Protein AF-A0A6H9YPH8-F1 (afdb_monomer)

Radius of gyration: 16.73 Å; Cα contacts (8 Å, |Δi|>4): 123; chains: 1; bounding box: 34×40×47 Å

Structure (mmCIF, N/CA/C/O backbone):
data_AF-A0A6H9YPH8-F1
#
_entry.id   AF-A0A6H9YPH8-F1
#
loop_
_atom_site.group_PDB
_atom_site.id
_atom_site.type_symbol
_atom_site.label_atom_id
_atom_site.label_alt_id
_atom_site.label_comp_id
_atom_site.label_asym_id
_atom_site.label_entity_id
_atom_site.label_seq_id
_atom_site.pdbx_PDB_ins_code
_atom_site.Cartn_x
_atom_site.Cartn_y
_atom_site.Cartn_z
_atom_site.occupancy
_atom_site.B_iso_or_equiv
_atom_site.auth_seq_id
_atom_site.auth_comp_id
_atom_site.auth_asym_id
_atom_site.auth_atom_id
_atom_site.pdbx_PDB_model_num
ATOM 1 N N . MET A 1 1 ? 6.029 28.738 14.049 1.00 40.78 1 MET A N 1
ATOM 2 C CA . MET A 1 1 ? 6.196 27.670 13.039 1.00 40.78 1 MET A CA 1
ATOM 3 C C . MET A 1 1 ? 4.841 27.467 12.369 1.00 40.78 1 MET A C 1
ATOM 5 O O . MET A 1 1 ? 3.917 27.122 13.097 1.00 40.78 1 MET A O 1
ATOM 9 N N . PRO A 1 2 ? 4.636 27.763 11.074 1.00 50.31 2 PRO A N 1
ATOM 10 C CA . PRO A 1 2 ? 3.331 27.534 10.473 1.00 50.31 2 PRO A CA 1
ATOM 11 C C . PRO A 1 2 ? 3.219 26.049 10.112 1.00 50.31 2 PRO A C 1
ATOM 13 O O . PRO A 1 2 ? 3.997 25.534 9.313 1.00 50.31 2 PRO A O 1
ATOM 16 N N . ILE A 1 3 ? 2.268 25.351 10.727 1.00 54.94 3 ILE A N 1
ATOM 17 C CA . ILE A 1 3 ? 1.835 24.029 10.276 1.00 54.94 3 ILE A CA 1
ATOM 18 C C . ILE A 1 3 ? 0.925 24.301 9.075 1.00 54.94 3 ILE A C 1
ATOM 20 O O . ILE A 1 3 ? -0.114 24.947 9.218 1.00 54.94 3 ILE A O 1
ATOM 24 N N . ALA A 1 4 ? 1.346 23.892 7.878 1.00 54.25 4 ALA A N 1
ATOM 25 C CA . ALA A 1 4 ? 0.502 23.950 6.685 1.00 54.25 4 ALA A CA 1
ATOM 26 C C . ALA A 1 4 ? -0.826 23.202 6.951 1.00 54.25 4 ALA A C 1
ATOM 28 O O . ALA A 1 4 ? -0.825 22.257 7.743 1.00 54.25 4 ALA A O 1
ATOM 29 N N . PRO A 1 5 ? -1.959 23.584 6.327 1.00 52.44 5 PRO A N 1
ATOM 30 C CA . PRO A 1 5 ? -3.249 22.966 6.625 1.00 52.44 5 PRO A CA 1
ATOM 31 C C . PRO A 1 5 ? -3.156 21.447 6.472 1.00 52.44 5 PRO A C 1
ATOM 33 O O . PRO A 1 5 ? -2.686 20.956 5.440 1.00 52.44 5 PRO A O 1
ATOM 36 N N . SER A 1 6 ? -3.608 20.717 7.495 1.00 63.44 6 SER A N 1
ATOM 37 C CA . SER A 1 6 ? -3.673 19.254 7.544 1.00 63.44 6 SER A CA 1
ATOM 38 C C . SER A 1 6 ? -4.668 18.734 6.502 1.00 63.44 6 SER A C 1
ATOM 40 O O . SER A 1 6 ? -5.798 18.347 6.787 1.00 63.44 6 SER A O 1
ATOM 42 N N . ARG A 1 7 ? -4.262 18.767 5.231 1.00 82.19 7 ARG A N 1
ATOM 43 C CA . ARG A 1 7 ? -5.044 18.241 4.112 1.00 82.19 7 ARG A CA 1
ATOM 44 C C . ARG A 1 7 ? -5.012 16.724 4.186 1.00 82.19 7 ARG A C 1
ATOM 46 O O . ARG A 1 7 ? -4.038 16.115 3.751 1.00 82.19 7 ARG A O 1
ATOM 53 N N . THR A 1 8 ? -6.067 16.145 4.740 1.00 92.50 8 THR A N 1
ATOM 54 C CA . THR A 1 8 ? -6.282 14.699 4.791 1.00 92.50 8 THR A CA 1
ATOM 55 C C . THR A 1 8 ? -6.608 14.139 3.403 1.00 92.50 8 THR A C 1
ATOM 57 O O . THR A 1 8 ? -7.075 14.846 2.507 1.00 92.50 8 THR A O 1
ATOM 60 N N . ILE A 1 9 ? -6.336 12.854 3.213 1.00 93.50 9 ILE A N 1
ATOM 61 C CA . ILE A 1 9 ? -6.515 12.1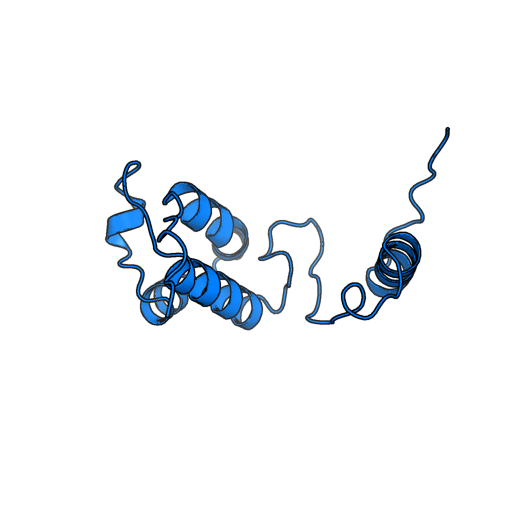09 1.966 1.00 93.50 9 ILE A CA 1
ATOM 62 C C . ILE A 1 9 ? -7.711 11.174 2.152 1.00 93.50 9 ILE A C 1
ATOM 64 O O . ILE A 1 9 ? -7.866 10.568 3.208 1.00 93.50 9 ILE A O 1
ATOM 68 N N . ALA A 1 10 ? -8.599 11.094 1.159 1.00 95.56 10 ALA A N 1
ATOM 69 C CA . ALA A 1 10 ? -9.756 10.197 1.220 1.00 95.56 10 ALA A CA 1
ATOM 70 C C . ALA A 1 10 ? -9.322 8.726 1.232 1.00 95.56 10 ALA A C 1
ATOM 72 O O . ALA A 1 10 ? -8.361 8.366 0.552 1.00 95.56 10 ALA A O 1
ATOM 73 N N . ILE A 1 11 ? -10.069 7.867 1.925 1.00 96.44 11 ILE A N 1
ATOM 74 C CA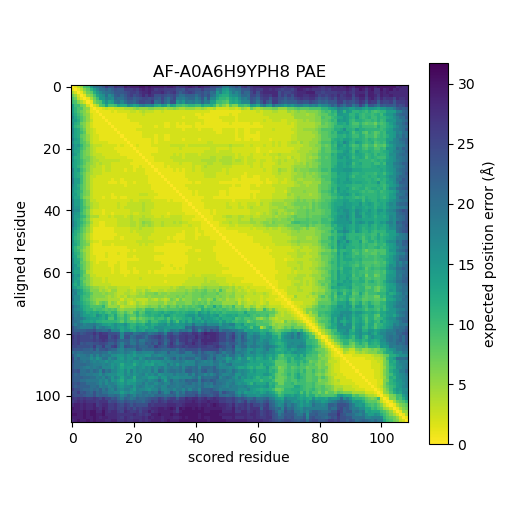 . ILE A 1 11 ? -9.717 6.448 2.031 1.00 96.44 11 ILE A CA 1
ATOM 75 C C . ILE A 1 11 ? -9.678 5.712 0.682 1.00 96.44 11 ILE A C 1
ATOM 77 O O . ILE A 1 11 ? -8.895 4.785 0.524 1.00 96.44 11 ILE A O 1
ATOM 81 N N . HIS A 1 12 ? -10.442 6.139 -0.330 1.00 94.50 12 HIS A N 1
ATOM 82 C CA . HIS A 1 12 ? -10.421 5.477 -1.643 1.00 94.50 12 HIS A CA 1
ATOM 83 C C . HIS A 1 12 ? -9.044 5.543 -2.327 1.00 94.50 12 HIS A C 1
ATOM 85 O O . HIS A 1 12 ? -8.726 4.680 -3.140 1.00 94.50 12 HIS A O 1
ATOM 91 N N . PHE A 1 13 ? -8.200 6.527 -1.986 1.00 94.62 13 PHE A N 1
ATOM 92 C CA . PHE A 1 13 ? -6.812 6.562 -2.456 1.00 94.62 13 PHE A CA 1
ATOM 93 C C . PHE A 1 13 ? -5.961 5.475 -1.797 1.00 94.62 13 PHE A C 1
ATOM 95 O O . PHE A 1 13 ? -5.094 4.906 -2.452 1.00 94.62 13 PHE A O 1
ATOM 102 N N . VAL A 1 14 ? -6.219 5.162 -0.522 1.00 96.19 14 VAL A N 1
ATOM 103 C CA . VAL A 1 14 ? -5.593 4.022 0.161 1.00 96.19 14 VAL A CA 1
ATOM 104 C C . VAL A 1 14 ? -6.020 2.731 -0.527 1.00 96.19 14 VAL A C 1
ATOM 106 O O . VAL A 1 14 ? -5.164 1.942 -0.899 1.00 96.19 14 VAL A O 1
ATOM 109 N N . ASP A 1 15 ? -7.320 2.549 -0.764 1.00 94.38 15 ASP A N 1
ATOM 110 C CA . ASP A 1 15 ? -7.837 1.354 -1.438 1.00 94.38 15 ASP A CA 1
ATOM 111 C C . ASP A 1 15 ? -7.229 1.165 -2.839 1.00 94.38 15 ASP A C 1
ATOM 113 O O . ASP A 1 15 ? -6.747 0.083 -3.175 1.00 94.38 15 ASP A O 1
ATOM 117 N N . SER A 1 16 ? -7.133 2.258 -3.604 1.00 93.62 16 SER A N 1
ATOM 118 C CA . SER A 1 16 ? -6.498 2.269 -4.926 1.00 93.62 16 SER A CA 1
ATOM 119 C C . SER A 1 16 ? -5.016 1.891 -4.863 1.00 93.62 16 SER A C 1
ATOM 121 O O . SER A 1 16 ? -4.555 1.102 -5.681 1.00 93.62 16 SER A O 1
ATOM 123 N N . ALA A 1 17 ? -4.268 2.412 -3.885 1.00 93.88 17 ALA A N 1
ATOM 124 C CA . ALA A 1 17 ? -2.848 2.101 -3.712 1.00 93.88 17 ALA A CA 1
ATOM 125 C C . ALA A 1 17 ? -2.602 0.629 -3.336 1.00 93.88 17 ALA A C 1
ATOM 127 O O . ALA A 1 17 ? -1.571 0.069 -3.693 1.00 93.88 17 ALA A O 1
ATOM 128 N N . LEU A 1 18 ? -3.543 -0.010 -2.636 1.00 95.06 18 LEU A N 1
ATOM 129 C CA . LEU A 1 18 ? -3.452 -1.422 -2.253 1.00 95.06 18 LEU A CA 1
ATOM 130 C C . LEU A 1 18 ? -3.774 -2.388 -3.400 1.00 95.06 18 LEU A C 1
ATOM 132 O O . LEU A 1 1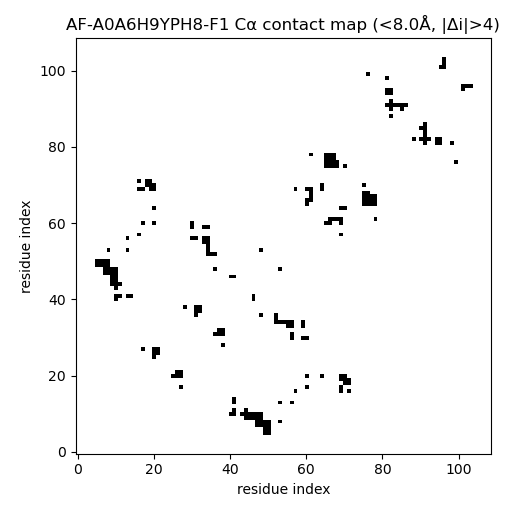8 ? -3.489 -3.579 -3.273 1.00 95.06 18 LEU A O 1
ATOM 136 N N . ARG A 1 19 ? -4.387 -1.911 -4.492 1.00 93.00 19 ARG A N 1
ATOM 137 C CA . ARG A 1 19 ? -4.909 -2.773 -5.560 1.00 93.00 19 ARG A CA 1
ATOM 138 C C . ARG A 1 19 ? -3.825 -3.657 -6.176 1.00 93.00 19 ARG A C 1
ATOM 140 O O . ARG A 1 19 ? -4.007 -4.868 -6.210 1.00 93.00 19 ARG A O 1
ATOM 147 N N . GLY A 1 20 ? -2.681 -3.079 -6.548 1.00 88.50 20 GLY A N 1
ATOM 148 C CA . GLY A 1 20 ? -1.581 -3.830 -7.164 1.00 88.50 20 GLY A CA 1
ATOM 149 C C . GLY A 1 20 ? -0.975 -4.900 -6.249 1.00 88.50 20 GLY A C 1
ATOM 150 O O . GLY A 1 20 ? -0.573 -5.961 -6.715 1.00 88.50 20 GLY A O 1
ATOM 151 N N . ALA A 1 21 ? -0.957 -4.673 -4.931 1.00 91.88 21 ALA A N 1
ATOM 152 C CA . ALA A 1 21 ? -0.531 -5.692 -3.971 1.0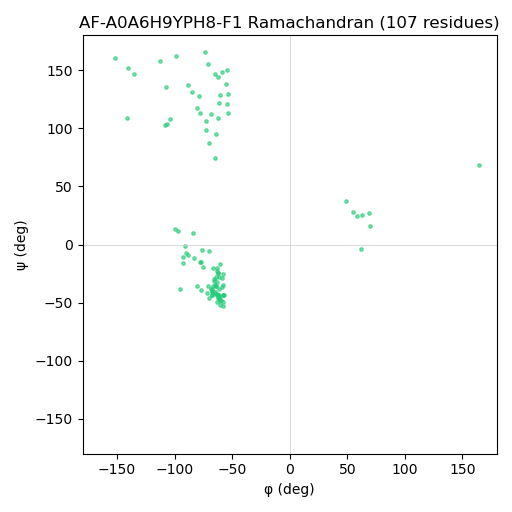0 91.88 21 ALA A CA 1
ATOM 153 C C . ALA A 1 21 ? -1.566 -6.819 -3.824 1.00 91.88 21 ALA A C 1
ATOM 155 O O . ALA A 1 21 ? -1.201 -7.991 -3.811 1.00 91.88 21 ALA A O 1
ATOM 156 N N . ARG A 1 22 ? -2.859 -6.475 -3.767 1.00 93.06 22 ARG A N 1
ATOM 157 C CA . ARG A 1 22 ? -3.953 -7.456 -3.670 1.00 93.06 22 ARG A CA 1
ATOM 158 C C . ARG A 1 22 ? -4.058 -8.342 -4.907 1.00 93.06 22 ARG A C 1
ATOM 160 O O . ARG A 1 22 ? -4.255 -9.538 -4.764 1.00 93.06 22 ARG A O 1
ATOM 167 N N . GLU A 1 23 ? -3.896 -7.773 -6.099 1.00 90.88 23 GLU A N 1
ATOM 168 C CA . GLU A 1 23 ? -3.888 -8.520 -7.367 1.00 90.88 23 GLU A CA 1
ATOM 169 C C . GLU A 1 23 ? -2.727 -9.527 -7.454 1.00 90.88 23 GLU A C 1
ATOM 171 O O . GLU A 1 23 ? -2.795 -10.478 -8.225 1.00 90.88 23 GLU A O 1
ATOM 176 N N . ARG A 1 24 ? -1.675 -9.338 -6.648 1.00 88.56 24 ARG A N 1
ATOM 177 C CA . ARG A 1 24 ? -0.513 -10.231 -6.533 1.00 88.56 24 ARG A CA 1
ATOM 178 C C . ARG A 1 24 ? -0.590 -11.159 -5.307 1.00 88.56 24 ARG A C 1
ATOM 180 O O . ARG A 1 24 ? 0.430 -11.729 -4.932 1.00 88.56 24 ARG A O 1
ATOM 187 N N . ASP A 1 25 ? -1.758 -11.269 -4.663 1.00 92.88 25 ASP A N 1
ATOM 188 C CA . ASP A 1 25 ? -2.003 -12.066 -3.445 1.00 92.88 25 ASP A CA 1
ATOM 189 C C . ASP A 1 25 ? -1.067 -11.732 -2.263 1.00 92.88 25 ASP A C 1
ATOM 191 O O . ASP A 1 25 ? -0.790 -12.560 -1.392 1.00 92.88 25 ASP A O 1
ATOM 195 N N . ILE A 1 26 ? -0.574 -10.492 -2.202 1.00 93.00 26 ILE A N 1
ATOM 196 C CA . ILE A 1 26 ? 0.295 -10.028 -1.118 1.00 93.00 26 ILE A CA 1
ATOM 197 C C . ILE A 1 26 ? -0.557 -9.565 0.063 1.00 93.00 26 ILE A C 1
ATOM 199 O O . ILE A 1 26 ? -1.471 -8.749 -0.088 1.00 93.00 26 ILE A O 1
ATOM 203 N N . ASP A 1 27 ? -0.212 -10.033 1.265 1.00 93.25 27 ASP A N 1
ATOM 204 C CA . ASP A 1 27 ? -0.847 -9.564 2.495 1.00 93.25 27 ASP A CA 1
ATOM 205 C C . ASP A 1 27 ? -0.480 -8.097 2.782 1.00 93.25 27 ASP A C 1
ATOM 207 O O . ASP A 1 27 ? 0.661 -7.750 3.100 1.00 93.25 27 ASP A O 1
ATOM 211 N N . VAL A 1 28 ? -1.481 -7.222 2.684 1.00 94.00 28 VAL A N 1
ATOM 212 C CA . VAL A 1 28 ? -1.341 -5.775 2.883 1.00 94.00 28 VAL A CA 1
ATOM 213 C C . VAL A 1 28 ? -1.557 -5.330 4.332 1.00 94.00 28 VAL A C 1
ATOM 215 O O . VAL A 1 28 ? -1.317 -4.161 4.654 1.00 94.00 28 VAL A O 1
ATOM 218 N N . TRP A 1 29 ? -1.987 -6.221 5.235 1.00 94.50 29 TRP A N 1
ATOM 219 C CA . TRP A 1 29 ? -2.209 -5.880 6.649 1.00 94.50 29 TRP A CA 1
ATOM 220 C C . TRP A 1 29 ? -0.956 -5.363 7.352 1.00 94.50 29 TRP A C 1
ATOM 222 O O . TRP A 1 29 ? -1.037 -4.302 7.982 1.00 94.50 29 TRP A O 1
ATOM 232 N N . PRO A 1 30 ? 0.213 -6.018 7.226 1.00 95.00 30 PRO A N 1
ATOM 233 C CA . PRO A 1 30 ? 1.442 -5.526 7.838 1.00 95.00 30 PRO A CA 1
ATOM 234 C C . PRO A 1 30 ? 1.805 -4.109 7.379 1.00 95.00 30 PRO A C 1
ATOM 236 O O . PRO A 1 30 ? 2.307 -3.306 8.170 1.00 95.00 30 PRO A O 1
ATOM 239 N N . VAL A 1 31 ? 1.519 -3.782 6.114 1.00 95.44 31 VAL A N 1
ATOM 240 C CA . VAL A 1 31 ? 1.810 -2.470 5.524 1.00 95.44 31 VAL A CA 1
ATOM 241 C C . VAL A 1 31 ? 0.894 -1.391 6.107 1.00 95.44 31 VAL A C 1
ATOM 243 O O . VAL A 1 31 ? 1.377 -0.340 6.532 1.00 95.44 31 VAL A O 1
ATOM 246 N N . LEU A 1 32 ? -0.412 -1.660 6.199 1.00 96.81 32 LEU A N 1
ATOM 247 C CA . LEU A 1 32 ? -1.388 -0.739 6.793 1.00 96.81 32 LEU A CA 1
ATOM 248 C C . LEU A 1 32 ? -1.110 -0.470 8.272 1.00 96.81 32 LEU A C 1
ATOM 250 O O . LEU A 1 32 ? -1.113 0.686 8.701 1.00 96.81 32 LEU A O 1
ATOM 254 N N . LEU A 1 33 ? -0.811 -1.522 9.039 1.00 95.81 33 LEU A N 1
ATOM 255 C CA . LEU A 1 33 ? -0.490 -1.405 10.460 1.00 95.81 33 LEU A CA 1
ATOM 256 C C . LEU A 1 33 ? 0.754 -0.541 10.682 1.00 95.81 33 LEU A C 1
ATOM 258 O O . LEU A 1 33 ? 0.727 0.371 11.508 1.00 95.81 33 LEU A O 1
ATOM 262 N N . ARG A 1 34 ? 1.823 -0.761 9.905 1.00 95.88 34 ARG A N 1
ATOM 263 C CA . ARG A 1 34 ? 3.049 0.050 9.984 1.00 95.88 34 ARG A CA 1
ATOM 264 C C . ARG A 1 34 ? 2.822 1.501 9.557 1.00 95.88 34 ARG A C 1
ATOM 266 O O . ARG A 1 34 ? 3.463 2.400 10.093 1.00 95.88 34 ARG A O 1
ATOM 273 N N . ALA A 1 35 ? 1.898 1.736 8.626 1.00 96.56 35 ALA A N 1
ATOM 274 C CA . ALA A 1 35 ? 1.476 3.072 8.216 1.00 96.56 35 ALA A CA 1
ATOM 275 C C . ALA A 1 35 ? 0.540 3.759 9.229 1.00 96.56 35 ALA A C 1
ATOM 277 O O . ALA A 1 35 ? 0.174 4.918 9.033 1.00 96.56 35 ALA A O 1
ATOM 278 N N . GLY A 1 36 ? 0.139 3.067 10.303 1.00 96.69 36 GLY A N 1
ATOM 279 C CA . GLY A 1 36 ? -0.794 3.582 11.300 1.00 96.69 36 GLY A CA 1
ATOM 280 C C . GLY A 1 36 ? -2.214 3.752 10.761 1.00 96.69 36 GLY A C 1
ATOM 281 O O . GLY A 1 36 ? -2.932 4.624 11.244 1.00 96.69 36 GLY A O 1
ATOM 282 N N . ILE A 1 37 ? -2.610 2.971 9.750 1.00 97.25 37 ILE A N 1
ATOM 283 C CA . ILE A 1 37 ? -3.946 2.993 9.145 1.00 97.25 37 ILE A CA 1
ATOM 284 C C . ILE A 1 37 ? -4.721 1.770 9.655 1.00 97.25 37 ILE A C 1
ATOM 286 O O . ILE A 1 37 ? -4.421 0.647 9.247 1.00 97.25 37 ILE A O 1
ATOM 290 N N . PRO A 1 38 ? -5.724 1.949 10.534 1.00 94.69 38 PRO A N 1
ATOM 291 C CA . PRO A 1 38 ? -6.576 0.850 10.964 1.00 94.69 38 PRO A CA 1
ATOM 292 C C . PRO A 1 38 ? -7.317 0.237 9.766 1.00 94.69 38 PRO A C 1
ATOM 294 O O . PRO A 1 38 ? -7.997 0.974 9.046 1.00 94.69 38 PRO A O 1
ATOM 297 N N . PRO A 1 39 ? -7.268 -1.092 9.565 1.00 92.06 39 PRO A N 1
ATOM 298 C CA . PRO A 1 39 ? -7.926 -1.727 8.425 1.00 92.06 39 PRO A CA 1
ATOM 299 C C . PRO A 1 39 ? -9.438 -1.494 8.351 1.00 92.06 39 PRO A C 1
ATOM 301 O O . PRO A 1 39 ? -10.003 -1.417 7.263 1.00 92.06 39 PRO A O 1
ATOM 304 N N . ALA A 1 40 ? -10.084 -1.304 9.504 1.00 92.50 40 ALA A N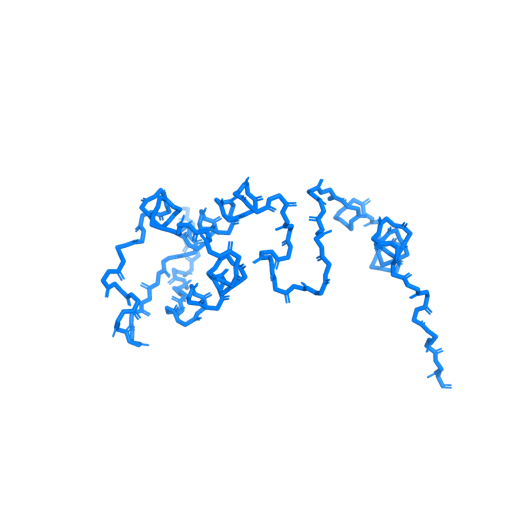 1
ATOM 305 C CA . ALA A 1 40 ? -11.504 -0.974 9.593 1.00 92.50 40 ALA A CA 1
ATOM 306 C C . ALA A 1 40 ? -11.879 0.314 8.835 1.00 92.50 40 ALA A C 1
ATOM 308 O O . ALA A 1 40 ? -13.016 0.440 8.389 1.00 92.50 40 ALA A O 1
ATOM 309 N N . LEU A 1 41 ? -10.935 1.247 8.636 1.00 93.69 41 LEU A N 1
ATOM 310 C CA . LEU A 1 41 ? -11.190 2.470 7.870 1.00 93.69 41 LEU A CA 1
ATOM 311 C C . LEU A 1 41 ? -11.507 2.187 6.401 1.00 93.69 41 LEU A C 1
ATOM 313 O O . LEU A 1 41 ? -12.238 2.962 5.797 1.00 93.69 41 LEU A O 1
ATOM 317 N N . LEU A 1 42 ? -11.006 1.084 5.832 1.00 93.06 42 LEU A N 1
ATOM 318 C CA . LEU A 1 42 ? -11.264 0.716 4.435 1.00 93.06 42 LEU A CA 1
ATOM 319 C C . LEU A 1 42 ? -12.750 0.444 4.159 1.00 93.06 42 LEU A C 1
ATOM 321 O O . LEU A 1 42 ? -13.185 0.568 3.019 1.00 93.06 42 LEU A O 1
ATOM 325 N N . GLY A 1 43 ? -13.528 0.103 5.193 1.00 92.50 43 GLY A N 1
ATOM 326 C CA . GLY A 1 43 ? -14.975 -0.094 5.088 1.00 92.50 43 GLY A CA 1
ATOM 327 C C . GLY A 1 43 ? -15.803 1.194 5.160 1.00 92.50 43 GLY A C 1
ATOM 328 O O . GLY A 1 43 ? -16.994 1.158 4.863 1.00 92.50 43 GLY A O 1
ATOM 329 N N . ASP A 1 44 ? -15.209 2.329 5.540 1.00 95.00 44 ASP A N 1
ATOM 330 C CA . ASP A 1 44 ? -15.907 3.611 5.661 1.00 95.00 44 ASP A CA 1
ATOM 331 C C . ASP A 1 44 ? -15.495 4.560 4.532 1.00 95.00 44 ASP A C 1
ATOM 333 O O . ASP A 1 44 ? -14.455 5.210 4.590 1.00 95.00 44 ASP A O 1
ATOM 337 N N . SER A 1 45 ? -16.352 4.722 3.520 1.00 92.12 45 SER A N 1
ATOM 338 C CA . SER A 1 45 ? -16.087 5.582 2.357 1.00 92.12 45 SER A CA 1
ATOM 339 C C . SER A 1 45 ? -15.865 7.064 2.694 1.00 92.12 45 SER A C 1
ATOM 341 O O . SER A 1 45 ? -15.380 7.824 1.850 1.00 92.12 45 SER A O 1
ATOM 343 N N . ARG A 1 46 ? -16.246 7.512 3.898 1.00 93.69 46 ARG A N 1
ATOM 344 C CA . ARG A 1 46 ? -16.040 8.887 4.377 1.00 93.69 46 ARG A CA 1
ATOM 345 C C . ARG A 1 46 ? -14.742 9.043 5.163 1.00 93.69 46 ARG A C 1
ATOM 347 O O . ARG A 1 46 ? -14.347 10.186 5.421 1.00 93.69 46 ARG A O 1
ATOM 354 N N . ALA A 1 47 ? -14.082 7.942 5.520 1.00 95.31 47 ALA A N 1
ATOM 355 C 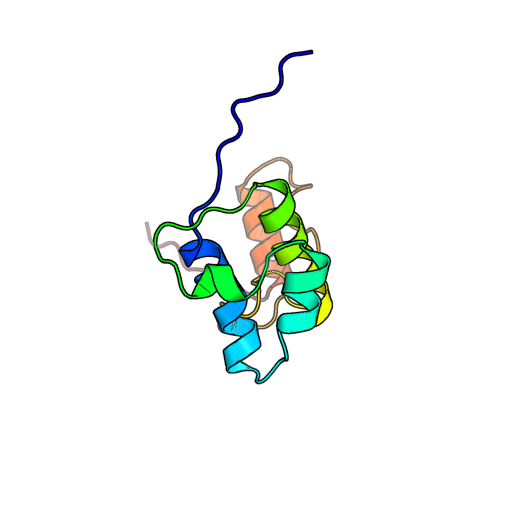CA . ALA A 1 47 ? -12.830 7.965 6.249 1.00 95.31 47 ALA A CA 1
ATOM 356 C C . ALA A 1 47 ? -11.754 8.735 5.480 1.00 95.31 47 ALA A C 1
ATOM 358 O O . ALA A 1 47 ? -11.701 8.781 4.241 1.00 95.31 47 ALA A O 1
ATOM 359 N N . ARG A 1 48 ? -10.869 9.364 6.249 1.00 95.75 48 ARG A N 1
ATOM 360 C CA . ARG A 1 48 ? -9.706 10.069 5.728 1.00 95.75 48 ARG A CA 1
ATOM 361 C C . ARG A 1 48 ? -8.478 9.723 6.549 1.00 95.75 48 ARG A C 1
ATOM 363 O O . ARG A 1 48 ? -8.575 9.526 7.755 1.00 95.75 48 ARG A O 1
ATOM 370 N N . VAL A 1 49 ? -7.335 9.691 5.882 1.00 95.56 49 VAL A N 1
ATOM 371 C CA . VAL A 1 49 ? -6.019 9.463 6.484 1.00 9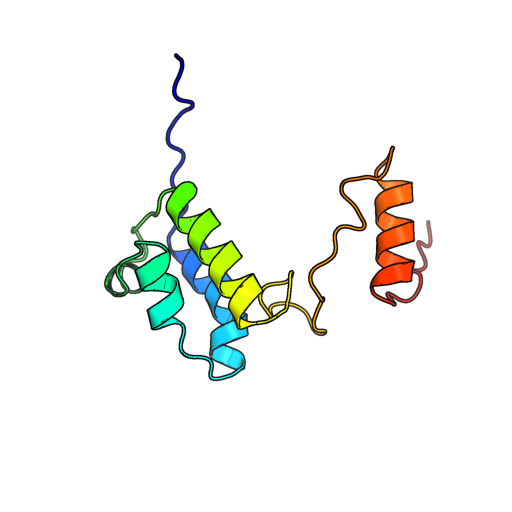5.56 49 VAL A CA 1
ATOM 372 C C . VAL A 1 49 ? -5.175 10.726 6.374 1.00 95.56 49 VAL A C 1
ATOM 374 O O . VAL A 1 49 ? -5.429 11.595 5.534 1.00 95.56 49 VAL A O 1
ATOM 377 N N . THR A 1 50 ? -4.170 10.867 7.227 1.00 95.31 50 THR A N 1
ATOM 378 C CA . THR A 1 50 ? -3.219 11.974 7.123 1.00 95.31 50 THR A CA 1
ATOM 379 C C . THR A 1 50 ? -2.262 11.765 5.948 1.00 95.31 50 THR A C 1
ATOM 381 O O . THR A 1 50 ? -2.146 10.671 5.386 1.00 95.31 50 THR A O 1
ATOM 384 N N . ARG A 1 51 ? -1.547 12.826 5.560 1.00 93.88 51 ARG A N 1
ATOM 385 C CA . ARG A 1 51 ? -0.506 12.727 4.524 1.00 93.88 51 ARG A CA 1
ATOM 386 C C . ARG A 1 51 ? 0.635 11.828 4.966 1.00 93.88 51 ARG A C 1
ATOM 388 O O . ARG A 1 51 ? 1.192 11.109 4.148 1.00 93.88 51 ARG A O 1
ATOM 395 N N . GLU A 1 52 ? 0.963 11.860 6.248 1.00 93.94 52 GLU A N 1
ATOM 396 C CA . GLU A 1 52 ? 2.041 11.088 6.854 1.00 93.94 52 GLU A CA 1
ATOM 397 C C . GLU A 1 52 ? 1.709 9.594 6.825 1.00 93.94 52 GLU A C 1
ATOM 399 O O . GLU A 1 52 ? 2.557 8.799 6.418 1.00 93.94 52 GLU A O 1
ATOM 404 N N . GLN A 1 53 ? 0.464 9.230 7.160 1.00 95.88 53 GLN A N 1
ATOM 405 C CA . GLN A 1 53 ? -0.047 7.861 7.044 1.00 95.88 53 GLN A CA 1
ATOM 406 C C . GLN A 1 53 ? -0.007 7.378 5.591 1.00 95.88 53 GLN A C 1
ATOM 408 O O . GLN A 1 53 ? 0.523 6.306 5.308 1.00 95.88 53 GLN A O 1
ATOM 413 N N . TYR A 1 54 ? -0.501 8.186 4.648 1.00 95.38 54 TYR A N 1
ATOM 414 C CA . TYR A 1 54 ? -0.476 7.820 3.231 1.00 95.38 54 TYR A CA 1
ATOM 415 C C . TYR A 1 54 ? 0.953 7.680 2.689 1.00 95.38 54 TYR A C 1
ATOM 417 O O . TYR A 1 54 ? 1.268 6.717 2.000 1.00 95.38 54 TYR A O 1
ATOM 425 N N . ALA A 1 55 ? 1.858 8.593 3.045 1.00 93.44 55 ALA A N 1
ATOM 426 C CA . ALA A 1 55 ? 3.255 8.505 2.636 1.00 93.44 55 ALA A CA 1
ATOM 427 C C . ALA A 1 55 ? 3.958 7.278 3.246 1.00 93.44 55 ALA A C 1
ATOM 429 O O . ALA A 1 55 ? 4.818 6.679 2.601 1.00 93.44 55 ALA A O 1
ATOM 430 N N . ALA A 1 56 ? 3.608 6.894 4.479 1.00 95.44 56 ALA A N 1
ATOM 431 C CA . ALA A 1 56 ? 4.115 5.677 5.110 1.00 95.44 56 ALA A CA 1
ATOM 432 C C . ALA A 1 56 ? 3.591 4.412 4.417 1.00 95.44 56 ALA A C 1
ATOM 434 O O . ALA A 1 56 ? 4.374 3.494 4.178 1.00 95.44 56 ALA A O 1
ATOM 435 N N . LEU A 1 57 ? 2.314 4.404 4.024 1.00 96.69 57 LEU A N 1
ATOM 436 C CA . LEU A 1 57 ? 1.714 3.348 3.211 1.00 96.69 57 LEU A CA 1
ATOM 437 C C . LEU A 1 57 ? 2.447 3.188 1.875 1.00 96.69 57 LEU A C 1
ATOM 439 O O . LEU A 1 57 ? 2.888 2.086 1.564 1.00 96.69 57 LEU A O 1
ATOM 443 N N . SER A 1 58 ? 2.619 4.272 1.108 1.00 92.94 58 SER A N 1
ATOM 444 C CA . SER A 1 58 ? 3.294 4.213 -0.196 1.00 92.94 58 SER A CA 1
ATOM 445 C C . SER A 1 58 ? 4.712 3.657 -0.079 1.00 92.94 58 SER A C 1
ATOM 447 O O . SER A 1 58 ? 5.082 2.779 -0.849 1.00 92.94 58 SER A O 1
ATOM 449 N N . ARG A 1 59 ? 5.483 4.095 0.927 1.00 91.75 59 ARG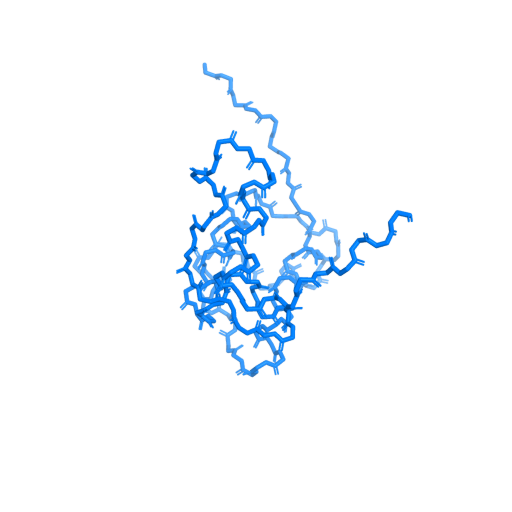 A N 1
ATOM 450 C CA . ARG A 1 59 ? 6.828 3.553 1.181 1.00 91.75 59 ARG A CA 1
ATOM 451 C C . ARG A 1 59 ? 6.804 2.061 1.500 1.00 91.75 59 ARG A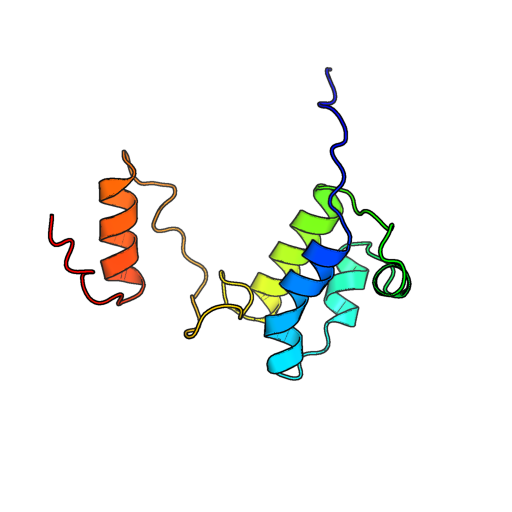 C 1
ATOM 453 O O . ARG A 1 59 ? 7.582 1.313 0.924 1.00 91.75 59 ARG A O 1
ATOM 460 N N . GLY A 1 60 ? 5.900 1.627 2.377 1.00 93.81 60 GLY A N 1
ATOM 461 C CA . GLY A 1 60 ? 5.793 0.214 2.733 1.00 93.81 60 GLY A CA 1
ATOM 462 C C . GLY A 1 60 ? 5.381 -0.669 1.552 1.00 93.81 60 GLY A C 1
ATOM 463 O O . GLY A 1 60 ? 5.879 -1.785 1.426 1.00 93.81 60 GLY A O 1
ATOM 464 N N . LEU A 1 61 ? 4.521 -0.165 0.665 1.00 93.00 61 LEU A N 1
ATOM 465 C CA . LEU A 1 61 ? 4.161 -0.845 -0.579 1.00 93.00 61 LEU A CA 1
ATOM 466 C C . LEU A 1 61 ? 5.336 -0.911 -1.560 1.00 93.00 61 LEU A C 1
ATOM 468 O O . LEU A 1 61 ? 5.580 -1.981 -2.101 1.00 93.00 61 LEU A O 1
ATOM 472 N N . TRP A 1 62 ? 6.100 0.172 -1.743 1.00 89.06 62 TRP A N 1
ATOM 473 C CA . TRP A 1 62 ? 7.323 0.140 -2.557 1.00 89.06 62 TRP A CA 1
ATOM 474 C C . TRP A 1 62 ? 8.319 -0.906 -2.061 1.00 89.06 62 TRP A C 1
ATOM 476 O O . TRP A 1 62 ? 8.869 -1.647 -2.866 1.00 89.06 62 TRP A O 1
ATOM 486 N N . ASP A 1 63 ? 8.525 -0.991 -0.746 1.00 88.75 63 ASP A N 1
ATOM 487 C CA . ASP A 1 63 ? 9.438 -1.969 -0.145 1.00 88.75 63 ASP A CA 1
ATOM 488 C C . ASP A 1 63 ? 8.936 -3.411 -0.319 1.00 88.75 63 ASP A C 1
ATOM 490 O O . ASP A 1 63 ? 9.730 -4.330 -0.492 1.00 88.75 63 ASP A O 1
ATOM 494 N N . THR A 1 64 ? 7.618 -3.612 -0.261 1.00 90.00 64 THR A N 1
ATOM 495 C CA . THR A 1 64 ? 6.993 -4.943 -0.325 1.00 90.00 64 THR A CA 1
ATOM 496 C C . THR A 1 64 ? 6.880 -5.453 -1.761 1.00 90.00 64 THR A C 1
ATOM 498 O O . THR A 1 64 ? 7.010 -6.649 -2.002 1.00 90.00 64 THR A O 1
ATOM 501 N N . LEU A 1 65 ? 6.626 -4.555 -2.713 1.00 86.81 65 LEU A N 1
ATOM 502 C CA . LEU A 1 65 ? 6.422 -4.892 -4.121 1.00 86.81 65 LEU A CA 1
ATOM 503 C C . LEU A 1 65 ? 7.707 -4.830 -4.950 1.00 86.81 65 LEU A C 1
ATOM 505 O O . LEU A 1 65 ? 7.700 -5.332 -6.071 1.00 86.81 65 LEU A O 1
ATOM 509 N N . ASP A 1 66 ? 8.759 -4.187 -4.430 1.00 83.38 66 ASP A N 1
ATOM 510 C CA . ASP A 1 66 ? 9.942 -3.764 -5.196 1.00 83.38 66 ASP A CA 1
ATOM 511 C C . ASP A 1 66 ? 9.554 -3.023 -6.497 1.00 83.38 66 ASP A C 1
ATOM 513 O O . ASP A 1 66 ? 10.157 -3.193 -7.556 1.00 83.38 66 ASP A O 1
ATOM 517 N N . ASP A 1 67 ? 8.482 -2.224 -6.413 1.00 79.19 67 ASP A N 1
ATOM 518 C CA . ASP A 1 67 ? 7.799 -1.613 -7.557 1.00 79.19 67 ASP A CA 1
ATOM 519 C C . ASP A 1 67 ? 7.348 -0.178 -7.231 1.00 79.19 67 ASP A C 1
ATOM 521 O O . ASP A 1 67 ? 6.406 0.023 -6.458 1.00 79.19 67 ASP A O 1
ATOM 525 N N . GLU A 1 68 ? 7.993 0.835 -7.820 1.00 77.19 68 GLU A N 1
ATOM 526 C CA . GLU A 1 68 ? 7.673 2.255 -7.598 1.00 77.19 68 GLU A CA 1
ATOM 527 C C . GLU A 1 68 ? 6.255 2.630 -8.052 1.00 77.19 68 GLU A C 1
ATOM 529 O O . GLU A 1 68 ? 5.668 3.571 -7.507 1.00 77.19 68 GLU A O 1
ATOM 534 N N . PHE A 1 69 ? 5.661 1.882 -8.989 1.00 79.88 69 PHE A N 1
ATOM 535 C CA . PHE A 1 69 ? 4.281 2.107 -9.429 1.00 79.88 69 PHE A CA 1
ATOM 536 C C . PHE A 1 69 ? 3.242 1.429 -8.532 1.00 79.88 69 PHE A C 1
ATOM 538 O O . PHE A 1 69 ? 2.062 1.408 -8.881 1.00 79.88 69 PHE A O 1
ATOM 545 N N . LEU A 1 70 ? 3.643 0.890 -7.372 1.00 82.38 70 LEU A N 1
ATOM 546 C CA . LEU A 1 70 ? 2.749 0.216 -6.420 1.00 82.38 70 LEU A CA 1
ATOM 547 C C . LEU A 1 70 ? 2.015 -0.987 -7.041 1.00 82.38 70 LEU A C 1
ATOM 549 O O . LEU A 1 70 ? 0.929 -1.362 -6.599 1.00 82.38 70 LEU A O 1
ATOM 553 N N . GLY A 1 71 ? 2.591 -1.579 -8.090 1.00 77.50 71 GLY A N 1
ATOM 554 C CA . GLY A 1 71 ? 1.975 -2.663 -8.846 1.00 77.50 71 GLY A CA 1
ATOM 555 C C . GLY A 1 71 ? 0.770 -2.258 -9.691 1.00 77.50 71 GLY A C 1
ATOM 556 O O . GLY A 1 71 ? 0.022 -3.133 -10.104 1.00 77.50 71 GLY A O 1
ATOM 557 N N . LEU A 1 72 ? 0.568 -0.959 -9.942 1.00 77.81 72 LEU A N 1
ATOM 558 C CA . LEU A 1 72 ? -0.543 -0.444 -10.753 1.00 77.81 72 LEU A CA 1
ATOM 559 C C . LEU A 1 72 ? -0.232 -0.364 -12.256 1.00 77.81 72 LEU A C 1
ATOM 561 O O . LEU A 1 72 ? -1.132 -0.050 -13.033 1.00 77.81 72 LEU A O 1
ATOM 565 N N . GLY A 1 73 ? 1.024 -0.579 -12.651 1.00 70.75 73 GLY A N 1
ATOM 566 C CA . GLY A 1 73 ? 1.455 -0.597 -14.049 1.00 70.75 73 GLY A CA 1
ATOM 567 C C . GLY A 1 73 ? 1.567 -2.015 -14.609 1.00 70.75 73 GLY A C 1
ATOM 568 O O . GLY A 1 73 ? 1.700 -2.980 -13.859 1.00 70.75 73 GLY A O 1
ATOM 569 N N . ASP A 1 74 ? 1.594 -2.121 -15.939 1.00 66.88 74 ASP A N 1
ATOM 570 C CA . ASP A 1 74 ? 1.741 -3.394 -16.667 1.00 66.88 74 ASP A CA 1
ATOM 571 C C . ASP A 1 74 ? 3.146 -4.018 -16.537 1.00 66.88 74 ASP A C 1
ATOM 573 O O . ASP A 1 74 ? 3.400 -5.126 -17.010 1.00 66.88 74 ASP A O 1
ATOM 577 N N . PHE A 1 75 ? 4.082 -3.308 -15.904 1.00 64.62 75 PHE A N 1
ATOM 578 C CA . PHE A 1 75 ? 5.452 -3.743 -15.664 1.00 64.62 75 PHE A CA 1
ATOM 579 C C . PHE A 1 75 ? 5.920 -3.309 -14.271 1.00 64.62 75 PHE A C 1
ATOM 581 O O . PHE A 1 75 ? 5.479 -2.291 -13.737 1.00 64.62 75 PHE A O 1
ATOM 588 N N . THR A 1 76 ? 6.843 -4.076 -13.686 1.00 61.66 76 THR A N 1
ATOM 589 C CA . THR A 1 76 ? 7.469 -3.745 -12.399 1.00 61.66 76 THR A CA 1
ATOM 590 C C . THR A 1 76 ? 8.557 -2.700 -12.583 1.00 61.66 76 THR A C 1
ATOM 592 O O . THR A 1 76 ? 9.486 -2.895 -13.371 1.00 61.66 76 THR A O 1
ATOM 595 N N . CYS A 1 77 ? 8.485 -1.622 -11.814 1.00 65.44 77 CYS A N 1
ATOM 596 C CA . CYS A 1 77 ? 9.444 -0.532 -11.863 1.00 65.44 77 CYS A CA 1
ATOM 597 C C . CYS A 1 77 ? 10.356 -0.564 -10.636 1.00 65.44 77 CYS A C 1
ATOM 599 O O . CYS A 1 77 ? 9.947 -0.179 -9.543 1.00 65.44 77 CYS A O 1
ATOM 601 N N . LYS A 1 78 ? 11.599 -1.033 -10.802 1.00 63.84 78 LYS A N 1
ATOM 602 C CA . LYS A 1 78 ? 12.557 -1.078 -9.689 1.00 63.84 78 LYS A CA 1
ATOM 603 C C . LYS A 1 78 ? 12.850 0.324 -9.160 1.00 63.84 78 LYS A C 1
ATOM 605 O O . LYS A 1 78 ? 12.967 1.274 -9.932 1.00 63.84 78 LYS A O 1
ATOM 610 N N . ARG A 1 79 ? 13.041 0.420 -7.841 1.00 57.06 79 ARG A N 1
ATOM 611 C CA . ARG A 1 79 ? 13.347 1.673 -7.135 1.00 57.06 79 ARG A CA 1
ATOM 612 C C . ARG A 1 79 ? 14.570 2.372 -7.727 1.00 57.06 79 ARG A C 1
ATOM 614 O O . ARG A 1 79 ? 15.658 1.798 -7.723 1.00 57.06 79 ARG A O 1
ATOM 621 N N . GLY A 1 80 ? 14.420 3.607 -8.211 1.00 58.66 80 GLY A N 1
ATOM 622 C CA . GLY A 1 80 ? 15.512 4.264 -8.927 1.00 58.66 80 GLY A CA 1
ATOM 623 C C . GLY A 1 80 ? 15.183 5.506 -9.757 1.00 58.66 80 GLY A C 1
ATOM 624 O O . GLY A 1 80 ? 15.408 5.520 -10.958 1.00 58.66 80 GLY A O 1
ATOM 625 N N . LEU A 1 81 ? 14.830 6.607 -9.091 1.00 53.62 81 LEU A N 1
ATOM 626 C CA . LEU A 1 81 ? 15.609 7.869 -9.085 1.00 53.62 81 LEU A CA 1
ATOM 627 C C . LEU A 1 81 ? 15.855 8.661 -10.395 1.00 53.62 81 LEU A C 1
ATOM 629 O O . LEU A 1 81 ? 16.425 9.749 -10.330 1.00 53.62 81 LEU A O 1
ATOM 633 N N . VAL A 1 82 ? 15.455 8.221 -11.583 1.00 51.84 82 VAL A N 1
ATOM 634 C CA . VAL A 1 82 ? 16.027 8.818 -12.809 1.00 51.84 82 VAL A CA 1
ATOM 635 C C . VAL A 1 82 ? 15.459 10.205 -13.192 1.00 51.84 82 VAL A C 1
ATOM 637 O O . VAL A 1 82 ? 16.074 10.954 -13.957 1.00 51.84 82 VAL A O 1
ATOM 640 N N . VAL A 1 83 ? 14.325 10.608 -12.614 1.00 53.97 83 VAL A N 1
ATOM 641 C CA . VAL A 1 83 ? 13.615 11.846 -12.995 1.00 53.97 83 VAL A CA 1
ATOM 642 C C . VAL A 1 83 ? 13.976 13.038 -12.097 1.00 53.97 83 VAL A C 1
ATOM 644 O O . VAL A 1 83 ? 14.141 14.150 -12.593 1.00 53.97 83 VAL A O 1
ATOM 647 N N . LEU A 1 84 ? 14.154 12.835 -10.787 1.00 55.41 84 LEU A N 1
ATOM 648 C CA . LEU A 1 84 ? 14.228 13.941 -9.813 1.00 55.41 84 LEU A CA 1
ATOM 649 C C . LEU A 1 84 ? 15.556 14.718 -9.820 1.00 55.41 84 LEU A C 1
ATOM 651 O O . LEU A 1 84 ? 15.598 15.846 -9.339 1.00 55.41 84 LEU A O 1
ATOM 655 N N . SER A 1 85 ? 16.628 14.144 -10.371 1.00 58.00 85 SER A N 1
ATOM 656 C CA . SER A 1 85 ? 17.935 14.805 -10.527 1.00 58.00 85 SER A CA 1
ATOM 657 C C . SER A 1 85 ? 18.142 15.418 -11.917 1.00 58.00 85 SER A C 1
ATOM 659 O O . SER A 1 85 ? 19.262 15.774 -12.291 1.00 58.00 85 SER A O 1
ATOM 661 N N . SER A 1 86 ? 17.081 15.500 -12.720 1.00 72.19 86 SER A N 1
ATOM 662 C CA . SER A 1 86 ? 17.164 16.042 -14.070 1.00 72.19 86 SER A CA 1
ATOM 663 C C . SER A 1 86 ? 16.952 17.559 -14.062 1.00 72.19 86 SER A C 1
ATOM 665 O O . SER A 1 86 ? 16.065 18.045 -13.363 1.00 72.19 86 SER A O 1
ATOM 667 N N . PRO A 1 87 ? 17.747 18.318 -14.835 1.00 78.19 87 PRO A N 1
ATOM 668 C CA . PRO A 1 87 ? 17.670 19.780 -14.866 1.00 78.19 87 PRO A CA 1
ATOM 669 C C . PRO A 1 87 ? 16.352 20.297 -15.456 1.00 78.19 87 PRO A C 1
ATOM 671 O O . PRO A 1 87 ? 15.963 21.433 -15.206 1.00 78.19 87 PRO A O 1
ATOM 674 N N . ASP A 1 88 ? 15.658 19.461 -16.226 1.00 79.56 88 ASP A N 1
ATOM 675 C CA . ASP A 1 88 ? 14.381 19.767 -16.846 1.00 79.56 88 ASP A CA 1
ATOM 676 C C . ASP A 1 88 ? 13.553 18.487 -17.045 1.00 79.56 88 ASP A C 1
ATOM 678 O O . ASP A 1 88 ? 14.080 17.368 -17.062 1.00 79.56 88 ASP A O 1
ATOM 682 N N . LEU A 1 89 ? 12.240 18.666 -17.213 1.00 74.75 89 LEU A N 1
ATOM 683 C CA . LEU A 1 89 ? 11.283 17.579 -17.416 1.00 74.75 89 LEU A CA 1
ATOM 684 C C . LEU A 1 89 ? 11.606 16.736 -18.657 1.00 74.75 89 LEU A C 1
ATOM 686 O O . LEU A 1 89 ? 11.429 15.524 -18.619 1.00 74.75 89 LEU A O 1
ATOM 690 N N . ALA A 1 90 ? 12.096 17.336 -19.745 1.00 79.25 90 ALA A N 1
ATOM 691 C CA . ALA A 1 90 ? 12.397 16.596 -20.969 1.00 79.25 90 ALA A CA 1
ATOM 692 C C . ALA A 1 90 ? 13.584 15.639 -20.769 1.00 79.25 90 ALA A C 1
ATOM 694 O O . ALA A 1 90 ? 13.570 14.511 -21.256 1.00 79.25 90 ALA A O 1
ATOM 695 N N . THR A 1 91 ? 14.595 16.057 -20.012 1.00 77.06 91 THR A N 1
ATOM 696 C CA . THR A 1 91 ? 15.738 15.232 -19.613 1.00 77.06 91 THR A CA 1
ATOM 697 C C . THR A 1 91 ? 15.304 14.132 -18.656 1.00 77.06 91 THR A C 1
ATOM 699 O O . THR A 1 91 ? 15.739 12.990 -18.794 1.00 77.06 91 THR A O 1
ATOM 702 N N . ALA A 1 92 ? 14.384 14.454 -17.752 1.00 75.50 92 ALA A N 1
ATOM 703 C CA . ALA A 1 92 ? 13.780 13.497 -16.845 1.00 75.50 92 ALA A CA 1
ATOM 704 C C . ALA A 1 92 ? 13.001 12.406 -17.603 1.00 75.50 92 ALA A C 1
ATOM 706 O O . ALA A 1 92 ? 13.201 11.222 -17.350 1.00 75.50 92 ALA A O 1
ATOM 707 N N . LEU A 1 93 ? 12.181 12.799 -18.583 1.00 75.44 93 LEU A N 1
ATOM 708 C CA . LEU A 1 93 ? 11.402 11.889 -19.424 1.00 75.44 93 LEU A CA 1
ATOM 709 C C . LEU A 1 93 ? 12.282 11.036 -20.343 1.00 75.44 93 LEU A C 1
ATOM 711 O O . LEU A 1 93 ? 12.022 9.846 -20.469 1.00 75.44 93 LEU A O 1
ATOM 715 N N . ARG A 1 94 ? 13.340 11.600 -20.946 1.00 74.69 94 ARG A N 1
ATOM 716 C CA . ARG A 1 94 ? 14.305 10.827 -21.753 1.00 74.69 94 ARG A CA 1
ATOM 717 C C . ARG A 1 94 ? 14.989 9.750 -20.924 1.00 74.69 94 ARG A C 1
ATOM 719 O O . ARG A 1 94 ? 14.941 8.583 -21.283 1.00 74.69 94 ARG A O 1
ATOM 726 N N . ARG A 1 95 ? 15.551 10.131 -19.773 1.00 73.12 95 ARG A N 1
ATOM 727 C CA . ARG A 1 95 ? 16.194 9.173 -18.870 1.00 73.12 95 ARG A CA 1
ATOM 728 C C . ARG A 1 95 ? 15.201 8.127 -18.374 1.00 73.12 95 ARG A C 1
ATOM 730 O O . ARG A 1 95 ? 15.574 6.969 -18.258 1.00 73.12 95 ARG A O 1
ATOM 737 N N . ALA A 1 96 ? 13.956 8.518 -18.092 1.00 69.81 96 ALA A N 1
ATOM 738 C CA . ALA A 1 96 ? 12.905 7.580 -17.709 1.00 69.81 96 ALA A CA 1
ATOM 739 C C . ALA A 1 96 ? 12.597 6.590 -18.837 1.00 69.81 96 ALA A C 1
ATOM 741 O O . ALA A 1 96 ? 12.489 5.400 -18.568 1.00 69.81 96 ALA A O 1
ATOM 742 N N . ALA A 1 97 ? 12.508 7.046 -20.088 1.00 72.56 97 ALA A N 1
ATOM 743 C CA . ALA A 1 97 ? 12.314 6.162 -21.233 1.00 72.56 97 ALA A CA 1
ATOM 744 C C . ALA A 1 97 ? 13.476 5.165 -21.385 1.00 72.56 97 ALA A C 1
ATOM 746 O O . ALA A 1 97 ? 13.229 3.967 -21.509 1.00 72.56 97 ALA A O 1
ATOM 747 N N . ASP A 1 98 ? 14.720 5.641 -21.272 1.00 69.31 98 ASP A N 1
ATOM 748 C CA . ASP A 1 98 ? 15.926 4.807 -21.351 1.00 69.31 98 ASP A CA 1
ATOM 749 C C . ASP A 1 98 ? 16.019 3.798 -20.191 1.00 69.31 98 ASP A C 1
ATOM 751 O O . ASP A 1 98 ? 16.385 2.641 -20.390 1.00 69.31 98 ASP A O 1
ATOM 755 N N . PHE A 1 99 ? 15.683 4.221 -18.969 1.00 64.88 99 PHE A N 1
ATOM 756 C CA . PHE A 1 99 ? 15.790 3.403 -17.758 1.00 64.88 99 PHE A CA 1
ATOM 757 C C . PHE A 1 99 ? 14.656 2.376 -17.634 1.00 64.88 99 PHE A C 1
ATOM 759 O O . PHE A 1 99 ? 14.899 1.241 -17.231 1.00 64.88 99 PHE A O 1
ATOM 766 N N . TYR A 1 100 ? 13.428 2.755 -17.998 1.00 64.06 100 TYR A N 1
ATOM 767 C CA . TYR A 1 100 ? 12.251 1.886 -17.911 1.00 64.06 100 TYR A CA 1
ATOM 768 C C . TYR A 1 100 ? 11.985 1.081 -19.188 1.00 64.06 100 TYR A C 1
ATOM 770 O O . TYR A 1 100 ? 11.036 0.303 -19.219 1.00 64.06 100 TYR A O 1
ATOM 778 N N . GLY A 1 101 ? 12.795 1.244 -20.241 1.00 61.53 101 GLY A N 1
ATOM 779 C CA . GLY A 1 101 ? 12.595 0.544 -21.513 1.00 61.53 101 GLY A CA 1
ATOM 780 C C . GLY A 1 101 ? 11.271 0.903 -22.192 1.00 61.53 101 GLY A C 1
ATOM 781 O O . GLY A 1 101 ? 10.735 0.105 -22.961 1.00 61.53 101 GLY A O 1
ATOM 782 N N . PHE A 1 102 ? 10.729 2.090 -21.900 1.00 51.84 102 PHE A N 1
ATOM 783 C CA . PHE A 1 102 ? 9.546 2.595 -22.587 1.00 51.84 102 PHE A CA 1
ATOM 784 C C . PHE A 1 102 ? 9.923 2.736 -24.071 1.00 51.84 102 PHE A C 1
ATOM 786 O O . PHE A 1 102 ? 10.882 3.458 -24.365 1.00 51.84 102 PHE A O 1
ATOM 793 N N . PRO A 1 103 ? 9.230 2.082 -25.026 1.00 43.12 103 PRO A N 1
ATOM 794 C CA . PRO A 1 103 ? 9.462 2.386 -26.431 1.00 43.12 103 PRO A CA 1
ATOM 795 C C . PRO A 1 103 ? 9.256 3.895 -26.614 1.00 43.12 103 PRO A C 1
ATOM 797 O O . PRO A 1 103 ? 8.333 4.442 -25.996 1.00 43.12 103 PRO A O 1
ATOM 800 N N . PRO A 1 104 ? 10.108 4.594 -27.391 1.00 41.16 104 PRO A N 1
ATOM 801 C CA . PRO A 1 104 ? 9.944 6.022 -27.603 1.00 41.16 104 PRO A CA 1
ATOM 802 C C . PRO A 1 104 ? 8.521 6.251 -28.098 1.00 41.16 104 PRO A C 1
ATOM 804 O O . PRO A 1 104 ? 8.138 5.785 -29.171 1.00 41.16 104 PRO A O 1
ATOM 807 N N . CYS A 1 105 ? 7.721 6.910 -27.262 1.00 37.72 105 CYS A N 1
ATOM 808 C CA . CYS A 1 105 ? 6.369 7.290 -27.611 1.00 37.72 105 CYS A CA 1
ATOM 809 C C . CYS A 1 105 ? 6.514 8.233 -28.802 1.00 37.72 105 CYS A C 1
ATOM 811 O O . CYS A 1 105 ? 7.065 9.328 -28.659 1.00 37.72 105 CYS A O 1
ATOM 813 N N . SER A 1 106 ? 6.131 7.780 -29.996 1.00 32.09 106 SER A N 1
ATOM 814 C CA . SER A 1 106 ? 6.128 8.624 -31.181 1.00 32.09 106 SER A CA 1
ATOM 815 C C . SER A 1 106 ? 5.114 9.735 -30.938 1.00 32.09 106 SER A C 1
ATOM 817 O O . SER A 1 106 ? 3.912 9.556 -31.130 1.00 32.09 106 SER A O 1
ATOM 819 N N . ALA A 1 107 ? 5.603 10.877 -30.466 1.00 32.06 107 ALA A N 1
ATOM 820 C CA . ALA A 1 107 ? 4.861 12.119 -30.466 1.00 32.06 107 ALA A CA 1
ATOM 821 C C . ALA A 1 107 ? 4.745 12.568 -31.927 1.00 32.06 107 ALA A C 1
ATOM 823 O O . ALA A 1 107 ? 5.601 13.283 -32.443 1.00 32.06 107 ALA A O 1
ATOM 824 N N . SER A 1 108 ? 3.711 12.088 -32.613 1.00 26.77 108 SER A N 1
ATOM 825 C CA . SER A 1 108 ? 3.216 12.759 -33.806 1.00 26.77 108 SER A CA 1
ATOM 826 C C . SER A 1 108 ? 2.502 14.024 -33.340 1.00 26.77 108 SER A C 1
ATOM 828 O O . SER A 1 108 ? 1.440 13.951 -32.722 1.00 26.77 108 SER A O 1
ATOM 830 N N . ILE A 1 109 ? 3.167 15.158 -33.565 1.00 34.28 109 ILE A N 1
ATOM 831 C CA . ILE A 1 109 ? 2.543 16.483 -33.663 1.00 34.28 109 ILE A CA 1
ATOM 832 C C . ILE A 1 109 ? 1.708 16.512 -34.943 1.00 34.28 109 ILE A C 1
ATOM 834 O O . ILE A 1 109 ? 2.200 15.961 -35.956 1.00 34.28 109 ILE A O 1
#

Sequence (109 aa):
MPIAPSRTIAIHFVDSALRGARERDIDVWPVLLRAGIPPALLGDSRARVTREQYAALSRGLWDTLDDEFLGLGDFTCKRGLVVLSSPDLATALRRAADFYGFPPCSASI

Organism: NCBI:txid359158

Solvent-accessible surface area (backbone atoms only — not comparable to full-atom values): 6518 Å² total; per-residue (Å²): 132,87,77,72,81,87,67,58,40,56,32,64,58,55,56,58,56,45,43,27,39,51,78,66,75,45,84,57,61,69,36,32,55,75,18,71,44,65,73,73,44,78,78,36,87,82,34,65,40,48,58,66,34,50,53,39,33,53,51,41,40,26,71,72,64,53,9,70,58,35,51,72,52,101,62,83,38,64,82,70,79,54,43,85,82,35,96,42,70,70,56,10,50,51,43,38,29,69,73,70,65,48,74,83,76,81,79,80,126

Mean predicted aligned error: 10.24 Å

Secondary structure (DSSP, 8-state):
--------EEHHHHHHHHHHHHHTT---HHHHHHTT--GGGGG-TT-EE-HHHHHHHHHHHHHHHT-TTTT-SSS---S--TTTT-SSHHHHHHHHHHHHT--------

pLDDT: mean 79.21, std 18.61, range [26.77, 97.25]

Foldseek 3Di:
DDDDPFDWAFCVVVVVLCVLCVVVVHDLVVLLVQLVHDPVQNVPRRDTHTPSSVVSSLVSLCVRQCANSSNPDPDRDHDDDQQPPDPDNVSSVVSCCVRVVPDPPPPDD

InterPro domains:
  IPR032687 HTH-type transcriptional regulator AraC-type, N-terminal [PF12625] (27-100)

Nearest PDB structures (foldseek):
  7o81-assembly1_AU  TM=5.570E-01  e=2.850E-01  Oryctolagus cuniculus
  6zvh-assembly1_i  TM=5.526E-01  e=5.312E-01  Homo sapiens
  9f9s-assembly1_CN  TM=4.897E-01  e=3.435E-01  Saccharomyces cerevisiae
  4ghj-assembly1_A  TM=5.570E-01  e=2.090E+00  Vibrio vulnificus CMCP6
  7ab4-assembly1_A  TM=3.824E-01  e=2.853E+00  Escherichia coli O127:H6 str. E2348/69